Protein AF-A0A3D3WGF0-F1 (afdb_monomer_lite)

Radius of gyration: 14.85 Å; chains: 1; bounding box: 32×28×48 Å

Structure (mmCIF, N/CA/C/O backbone):
data_AF-A0A3D3WGF0-F1
#
_entry.id   AF-A0A3D3WGF0-F1
#
loop_
_atom_site.group_PDB
_atom_site.id
_atom_site.type_symbol
_atom_site.label_atom_id
_atom_site.label_alt_id
_atom_site.label_comp_id
_atom_site.label_a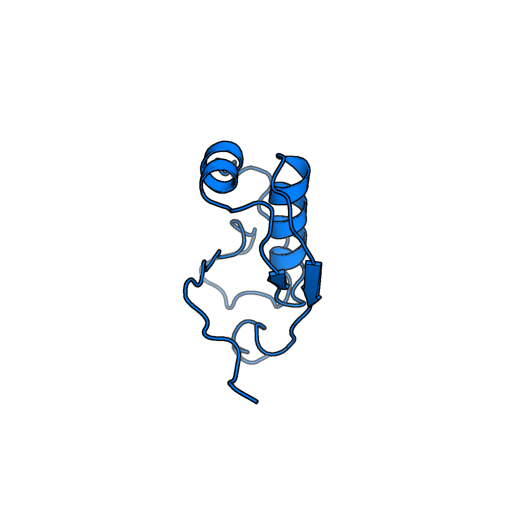sym_id
_atom_site.label_entity_id
_atom_site.label_seq_id
_atom_site.pdbx_PDB_ins_code
_atom_site.Cartn_x
_atom_site.Cartn_y
_atom_site.Cartn_z
_atom_site.occupancy
_atom_site.B_iso_or_equiv
_atom_site.auth_seq_id
_atom_site.auth_comp_id
_atom_site.auth_asym_id
_atom_site.auth_atom_id
_atom_site.pdbx_PDB_model_num
ATOM 1 N N . MET A 1 1 ? -6.694 -15.988 29.177 1.00 50.56 1 MET A N 1
ATOM 2 C CA . MET A 1 1 ? -6.616 -14.871 28.215 1.00 50.56 1 MET A CA 1
ATOM 3 C C . MET A 1 1 ? -7.190 -15.382 26.912 1.00 50.56 1 MET A C 1
ATOM 5 O O . MET A 1 1 ? -6.753 -16.433 26.470 1.00 50.56 1 MET A O 1
ATOM 9 N N . THR A 1 2 ? -8.226 -14.741 26.384 1.00 69.44 2 THR A N 1
ATOM 10 C CA . THR A 1 2 ? -8.774 -15.060 25.060 1.00 69.44 2 THR A CA 1
ATOM 11 C C . THR A 1 2 ? -7.952 -14.319 24.020 1.00 69.44 2 THR A C 1
ATOM 13 O O . THR A 1 2 ? -7.797 -13.102 24.138 1.00 69.44 2 THR A O 1
ATOM 16 N N . ASP A 1 3 ? -7.419 -15.036 23.037 1.00 78.06 3 ASP A N 1
ATOM 17 C CA . ASP A 1 3 ? -6.708 -14.405 21.931 1.00 78.06 3 ASP A CA 1
ATOM 18 C C . ASP A 1 3 ? -7.638 -13.423 21.199 1.00 78.06 3 ASP A C 1
ATOM 20 O O . ASP A 1 3 ? -8.833 -13.704 21.040 1.00 78.06 3 ASP A O 1
ATOM 24 N N . PRO A 1 4 ? -7.134 -12.251 20.774 1.00 73.50 4 PRO A N 1
ATOM 25 C CA . PRO A 1 4 ? -7.933 -11.301 20.017 1.00 73.50 4 PRO A CA 1
ATOM 26 C C . PRO A 1 4 ? -8.411 -11.944 18.711 1.00 73.50 4 PRO A C 1
ATOM 28 O O . PRO A 1 4 ? -7.616 -12.427 17.905 1.00 73.50 4 PRO A O 1
ATOM 31 N N . VAL A 1 5 ? -9.727 -11.936 18.495 1.00 85.00 5 VAL A N 1
ATOM 32 C CA . VAL A 1 5 ? -10.341 -12.476 17.280 1.00 85.00 5 VAL A CA 1
ATOM 33 C C . VAL A 1 5 ? -10.157 -11.474 16.145 1.00 85.00 5 VAL A C 1
ATOM 35 O O . VAL A 1 5 ? -10.657 -10.351 16.205 1.00 85.00 5 VAL A O 1
ATOM 38 N N . VAL A 1 6 ? -9.458 -11.884 15.087 1.00 83.19 6 VAL A N 1
ATOM 39 C CA . VAL A 1 6 ? -9.380 -11.108 13.844 1.00 83.19 6 VAL A CA 1
ATOM 40 C C . VAL A 1 6 ? -10.714 -11.241 13.114 1.00 83.19 6 VAL A C 1
ATOM 42 O O . VAL A 1 6 ? -11.030 -12.295 12.571 1.00 83.19 6 VAL A O 1
ATOM 45 N N . THR A 1 7 ? -11.506 -10.171 13.102 1.00 87.94 7 THR A N 1
ATOM 46 C CA . THR A 1 7 ? -12.834 -10.15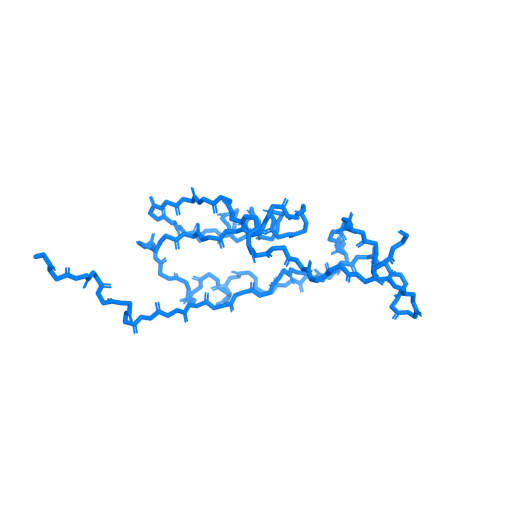5 12.464 1.00 87.94 7 THR A CA 1
ATOM 47 C C . THR A 1 7 ? -12.799 -9.683 11.013 1.00 87.94 7 THR A C 1
ATOM 49 O O . THR A 1 7 ? -13.707 -9.992 10.244 1.00 87.94 7 THR A O 1
ATOM 52 N N . ARG A 1 8 ? -11.756 -8.942 10.615 1.00 91.50 8 ARG A N 1
ATOM 53 C CA . ARG A 1 8 ? -11.588 -8.435 9.250 1.00 91.50 8 ARG A CA 1
ATOM 54 C C . ARG A 1 8 ? -10.115 -8.330 8.872 1.00 91.50 8 ARG A C 1
ATOM 56 O O . ARG A 1 8 ? -9.298 -7.853 9.654 1.00 91.50 8 ARG A O 1
ATOM 63 N N . LEU A 1 9 ? -9.807 -8.724 7.639 1.00 93.56 9 LEU A N 1
ATOM 64 C CA . LEU A 1 9 ? -8.499 -8.577 7.007 1.00 93.56 9 LEU A CA 1
ATOM 65 C C . LEU A 1 9 ? -8.682 -7.883 5.654 1.00 93.56 9 LEU A C 1
ATOM 67 O O . LEU A 1 9 ? -9.517 -8.300 4.854 1.00 93.56 9 LEU A O 1
ATOM 71 N N . ILE A 1 10 ? -7.913 -6.822 5.408 1.00 94.81 10 ILE A N 1
ATOM 72 C CA . ILE A 1 10 ? -7.887 -6.107 4.126 1.00 94.81 10 ILE A CA 1
ATOM 73 C C . ILE A 1 10 ? -6.514 -6.340 3.504 1.00 94.81 10 ILE A C 1
ATOM 75 O O . ILE A 1 10 ? -5.494 -6.033 4.119 1.00 94.81 10 ILE A O 1
ATOM 79 N N . LEU A 1 11 ? -6.494 -6.891 2.293 1.00 95.56 11 LEU A N 1
ATOM 80 C CA . LEU A 1 11 ? -5.269 -7.165 1.550 1.00 95.56 11 LEU A CA 1
ATOM 81 C C . LEU A 1 11 ? -5.130 -6.151 0.419 1.00 95.56 11 LEU A C 1
ATOM 83 O O . LEU A 1 11 ? -6.014 -6.031 -0.427 1.00 95.56 11 LEU A O 1
ATOM 87 N N . ILE A 1 12 ? -4.012 -5.430 0.407 1.00 94.94 12 ILE A N 1
ATOM 88 C CA . ILE A 1 12 ? -3.695 -4.431 -0.612 1.00 94.94 12 ILE A CA 1
ATOM 89 C C . ILE A 1 12 ? -2.399 -4.854 -1.293 1.00 94.94 12 ILE A C 1
ATOM 91 O O . ILE A 1 12 ? -1.353 -4.958 -0.651 1.00 94.94 12 ILE A O 1
ATOM 95 N N . ARG A 1 13 ? -2.458 -5.090 -2.605 1.00 95.19 13 ARG A N 1
ATOM 96 C CA . ARG A 1 13 ? -1.256 -5.286 -3.421 1.00 95.19 13 ARG A CA 1
ATOM 97 C C . ARG A 1 13 ? -0.576 -3.935 -3.651 1.00 95.19 13 ARG A C 1
ATOM 99 O O . ARG A 1 13 ? -1.253 -2.921 -3.794 1.00 95.19 13 ARG A O 1
ATOM 106 N N . HIS A 1 14 ? 0.755 -3.921 -3.711 1.00 94.31 14 HIS A N 1
ATOM 107 C CA . HIS A 1 14 ? 1.493 -2.713 -4.076 1.00 94.31 14 HIS A CA 1
ATOM 108 C C . HIS A 1 14 ? 1.062 -2.185 -5.456 1.00 94.31 14 HIS A C 1
ATOM 110 O O . HIS A 1 14 ? 0.651 -2.953 -6.329 1.00 94.31 14 HIS A O 1
ATOM 116 N N . ALA A 1 15 ? 1.206 -0.877 -5.656 1.00 94.50 15 ALA A N 1
ATOM 117 C CA . ALA A 1 15 ? 0.951 -0.212 -6.925 1.00 94.50 15 ALA A CA 1
ATOM 118 C C . ALA A 1 15 ? 1.835 -0.772 -8.050 1.00 94.50 15 ALA A C 1
ATOM 120 O O . ALA A 1 15 ? 2.849 -1.442 -7.812 1.00 94.50 15 ALA A O 1
ATOM 121 N N . GLN A 1 16 ? 1.432 -0.501 -9.290 1.00 93.50 16 GLN A N 1
ATOM 122 C CA . GLN A 1 16 ? 2.169 -0.927 -10.474 1.00 93.50 16 GLN A CA 1
ATOM 123 C C . GLN A 1 16 ? 3.621 -0.436 -10.430 1.00 93.50 16 GLN A C 1
ATOM 125 O O . GLN A 1 16 ? 3.902 0.690 -10.030 1.00 93.50 16 GLN A O 1
ATOM 130 N N . THR A 1 17 ? 4.539 -1.314 -10.827 1.00 94.06 17 THR A N 1
ATOM 131 C CA . THR A 1 17 ? 5.979 -1.055 -10.869 1.00 94.06 17 THR A CA 1
ATOM 132 C C . THR A 1 17 ? 6.521 -1.122 -12.286 1.00 94.06 17 THR A C 1
ATOM 134 O O . THR A 1 17 ? 6.038 -1.913 -13.107 1.00 94.06 17 THR A O 1
ATOM 137 N N . GLN A 1 18 ? 7.570 -0.339 -12.528 1.00 93.12 18 GLN A N 1
ATOM 138 C CA . GLN A 1 18 ? 8.255 -0.240 -13.809 1.00 93.12 18 GLN A CA 1
ATOM 139 C C . GLN A 1 18 ? 9.363 -1.296 -13.900 1.00 93.12 18 GLN A C 1
ATOM 141 O O . GLN A 1 18 ? 10.389 -1.204 -13.227 1.00 93.12 18 GLN A O 1
ATOM 146 N N . TYR A 1 19 ? 9.130 -2.324 -14.713 1.00 90.56 19 TYR A N 1
ATOM 147 C CA . TYR A 1 19 ? 10.125 -3.306 -15.154 1.00 90.56 19 TYR A CA 1
ATOM 148 C C . TYR A 1 19 ? 9.567 -4.087 -16.354 1.00 90.56 19 TYR A C 1
ATOM 150 O O . TYR A 1 19 ? 8.347 -4.139 -16.540 1.00 90.56 19 TYR A O 1
ATOM 158 N N . ASP A 1 20 ? 10.442 -4.711 -17.144 1.00 88.06 20 ASP A N 1
ATOM 159 C CA . ASP A 1 20 ? 10.039 -5.587 -18.247 1.00 88.06 20 ASP A CA 1
ATOM 160 C C . ASP A 1 20 ? 9.295 -6.824 -17.713 1.00 88.06 20 ASP A C 1
ATOM 162 O O . ASP A 1 20 ? 9.871 -7.671 -17.029 1.00 88.06 20 ASP A O 1
ATOM 166 N N . LYS A 1 21 ? 7.998 -6.930 -18.023 1.00 85.75 21 LYS A N 1
ATOM 167 C CA . LYS A 1 21 ? 7.126 -8.015 -17.542 1.00 85.75 21 LYS A CA 1
ATOM 168 C C . LYS A 1 21 ? 7.434 -9.373 -18.173 1.00 85.75 21 LYS A C 1
ATOM 170 O O . LYS A 1 21 ? 6.894 -10.369 -17.702 1.00 85.75 21 LYS A O 1
ATOM 175 N N . SER A 1 22 ? 8.272 -9.418 -19.209 1.00 88.56 22 SER A N 1
ATOM 176 C CA . SER A 1 22 ? 8.775 -10.666 -19.786 1.00 88.56 22 SER A CA 1
ATOM 177 C C . SER A 1 22 ? 9.951 -11.261 -18.997 1.00 88.56 22 SER A C 1
ATOM 179 O O . SER A 1 22 ? 10.306 -12.419 -19.203 1.00 88.56 22 SER A O 1
ATOM 181 N N . CYS A 1 23 ? 10.520 -10.497 -18.058 1.00 85.62 23 CYS A N 1
ATOM 182 C CA . CYS A 1 23 ? 11.633 -10.905 -17.208 1.00 85.62 23 CYS A CA 1
ATOM 183 C C . CYS A 1 23 ? 11.185 -11.257 -15.781 1.00 85.62 23 CYS A C 1
ATOM 185 O O . CYS A 1 23 ? 10.113 -10.862 -15.311 1.00 85.62 23 CYS A O 1
ATOM 187 N N . VAL A 1 24 ? 12.061 -11.959 -15.052 1.00 85.44 24 VAL A N 1
ATOM 188 C CA . VAL A 1 24 ? 11.913 -12.148 -13.602 1.00 85.44 24 VAL A CA 1
ATOM 189 C C . VAL A 1 24 ? 11.865 -10.770 -12.927 1.00 85.44 24 VAL A C 1
ATOM 191 O O . VAL A 1 24 ? 12.727 -9.932 -13.213 1.00 85.44 24 VAL A O 1
ATOM 194 N N . PRO A 1 25 ? 10.885 -10.501 -12.042 1.00 84.69 25 PRO A N 1
ATOM 195 C CA . PRO A 1 25 ? 10.798 -9.215 -11.373 1.00 84.69 25 PRO A CA 1
ATOM 196 C C . PRO A 1 25 ? 12.076 -8.938 -10.574 1.00 84.69 25 PRO A C 1
ATOM 198 O O . PRO A 1 25 ? 12.495 -9.795 -9.791 1.00 84.69 25 PRO A O 1
ATOM 201 N N . PRO A 1 26 ? 12.684 -7.748 -10.709 1.00 86.06 26 PRO A N 1
ATOM 202 C CA . PRO A 1 26 ? 13.774 -7.365 -9.825 1.00 86.06 26 PRO A CA 1
ATOM 203 C C . PRO A 1 26 ? 13.276 -7.308 -8.372 1.00 86.06 26 PRO A C 1
ATOM 205 O O . PRO A 1 26 ? 12.075 -7.210 -8.106 1.00 86.06 26 PRO A O 1
ATOM 208 N N . GLU A 1 27 ? 14.193 -7.340 -7.404 1.00 84.12 27 GLU A N 1
ATOM 209 C CA . GLU A 1 27 ? 13.803 -7.363 -5.988 1.00 84.12 27 GLU A CA 1
ATOM 210 C C . GLU A 1 27 ? 13.049 -6.088 -5.574 1.00 84.12 27 GLU A C 1
ATOM 212 O O . GLU A 1 27 ? 12.061 -6.159 -4.841 1.00 84.12 27 GLU A O 1
ATOM 217 N N . ASN A 1 28 ? 13.472 -4.919 -6.071 1.00 87.31 28 ASN A N 1
ATOM 218 C CA . ASN A 1 28 ? 12.900 -3.616 -5.720 1.00 87.31 28 ASN A CA 1
ATOM 219 C C . ASN A 1 28 ? 12.729 -2.692 -6.944 1.00 87.31 28 ASN A C 1
ATOM 221 O O . ASN A 1 28 ? 13.386 -1.652 -7.014 1.00 87.31 28 ASN A O 1
ATOM 225 N N . PRO A 1 29 ? 11.844 -3.019 -7.907 1.00 91.56 29 PRO A N 1
ATOM 226 C CA . PRO A 1 29 ? 11.522 -2.091 -8.980 1.00 91.56 29 PRO A CA 1
ATOM 227 C C . PRO A 1 29 ? 10.808 -0.861 -8.404 1.00 91.56 29 PRO A C 1
ATOM 229 O O . PRO A 1 29 ? 10.009 -1.005 -7.465 1.00 91.56 29 PRO A O 1
ATOM 232 N N . PRO A 1 30 ? 11.056 0.336 -8.959 1.00 92.69 30 PRO A N 1
ATOM 233 C CA . PRO A 1 30 ? 10.314 1.532 -8.587 1.00 92.69 30 PRO A CA 1
ATOM 234 C C . PRO A 1 30 ? 8.842 1.414 -9.002 1.00 92.69 30 PRO A C 1
ATOM 236 O O . PRO A 1 30 ? 8.485 0.625 -9.884 1.00 92.69 30 PRO A O 1
ATOM 239 N N . LEU A 1 31 ? 7.980 2.209 -8.361 1.00 94.00 31 LEU A N 1
ATOM 240 C CA . LEU A 1 31 ? 6.610 2.397 -8.834 1.00 94.00 31 LEU A CA 1
ATOM 241 C C . LEU A 1 31 ? 6.621 3.069 -10.212 1.00 94.00 31 LEU A C 1
ATOM 243 O O . LEU A 1 31 ? 7.496 3.881 -10.499 1.00 94.00 31 LEU A O 1
ATOM 24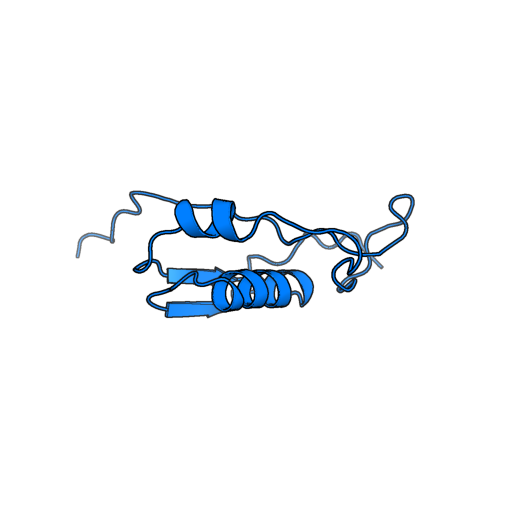7 N N . ASP A 1 32 ? 5.648 2.712 -11.040 1.00 93.19 32 ASP A N 1
ATOM 248 C CA . ASP A 1 32 ? 5.443 3.295 -12.360 1.00 93.19 32 ASP A CA 1
ATOM 249 C C . ASP A 1 32 ? 4.851 4.712 -12.213 1.00 93.19 32 ASP A C 1
ATOM 251 O O . ASP A 1 32 ? 3.746 4.843 -11.677 1.00 93.19 32 ASP A O 1
ATOM 255 N N . PRO A 1 33 ? 5.571 5.779 -12.611 1.00 86.75 33 PRO A N 1
ATOM 256 C CA . PRO A 1 33 ? 5.121 7.154 -12.403 1.00 86.75 33 PRO A CA 1
ATOM 257 C C . PRO A 1 33 ? 3.997 7.574 -13.356 1.00 86.75 33 PRO A C 1
ATOM 259 O O . PRO A 1 33 ? 3.321 8.566 -13.084 1.00 86.75 33 PRO A O 1
ATOM 262 N N . GLU A 1 34 ? 3.799 6.854 -14.463 1.00 88.81 34 GLU A N 1
ATOM 263 C CA . GLU A 1 34 ? 2.789 7.184 -15.475 1.00 88.81 34 GLU A CA 1
ATOM 264 C C . GLU A 1 34 ? 1.425 6.570 -15.140 1.00 88.81 34 GLU A C 1
ATOM 266 O O . GLU A 1 34 ? 0.387 7.024 -15.626 1.00 88.81 34 GLU A O 1
ATOM 271 N N . VAL A 1 35 ? 1.404 5.560 -14.267 1.00 87.12 35 VAL A N 1
ATOM 272 C CA . VAL A 1 35 ? 0.178 4.868 -13.870 1.00 87.12 35 VAL A CA 1
ATOM 273 C C . VAL A 1 35 ? -0.421 5.509 -12.625 1.00 87.12 35 VAL A C 1
ATOM 275 O O . VAL A 1 35 ? 0.031 5.306 -11.497 1.00 87.12 35 VAL A O 1
ATOM 278 N N . GLY A 1 36 ? -1.508 6.249 -12.834 1.00 82.50 36 GLY A N 1
ATOM 279 C CA . GLY A 1 36 ? -2.369 6.721 -11.757 1.00 82.50 36 GLY A CA 1
ATOM 280 C C . GLY A 1 36 ? -3.217 5.587 -11.179 1.00 82.50 36 GLY A C 1
ATOM 281 O O . GLY A 1 36 ? -3.899 4.878 -11.914 1.00 82.50 36 GLY A O 1
ATOM 282 N N . HIS A 1 37 ? -3.212 5.445 -9.853 1.00 86.38 37 HIS A N 1
ATOM 283 C CA . HIS A 1 37 ? -4.184 4.621 -9.125 1.00 86.38 37 HIS A CA 1
ATOM 284 C C . HIS A 1 37 ? -5.223 5.532 -8.477 1.00 86.38 37 HIS A C 1
ATOM 286 O O . HIS A 1 37 ? -4.896 6.641 -8.047 1.00 86.38 37 HIS A O 1
ATOM 292 N N . ASP A 1 38 ? -6.463 5.059 -8.359 1.00 90.44 38 ASP A N 1
ATOM 293 C CA . ASP A 1 38 ? -7.509 5.788 -7.639 1.00 90.44 38 ASP A CA 1
ATOM 294 C C . ASP A 1 38 ? -7.323 5.641 -6.120 1.00 90.44 38 ASP A C 1
ATOM 296 O O . ASP A 1 38 ? -8.008 4.883 -5.426 1.00 90.44 38 ASP A O 1
ATOM 300 N N . TYR A 1 39 ? -6.348 6.379 -5.590 1.00 87.75 39 TYR A N 1
ATOM 301 C CA . TYR A 1 39 ? -6.051 6.395 -4.162 1.00 87.75 39 TYR A CA 1
ATOM 302 C C . TYR A 1 39 ? -7.214 6.937 -3.323 1.00 87.75 39 TYR A C 1
ATOM 304 O O . TYR A 1 39 ? -7.312 6.585 -2.149 1.00 87.75 39 TYR A O 1
ATOM 312 N N . ALA A 1 40 ? -8.105 7.752 -3.897 1.00 86.56 40 ALA A N 1
ATOM 313 C CA . ALA A 1 40 ? -9.269 8.280 -3.193 1.00 86.56 40 ALA A CA 1
ATOM 314 C C . ALA A 1 40 ? -10.317 7.182 -2.954 1.00 86.56 40 ALA A C 1
ATOM 316 O O . ALA A 1 40 ? -10.811 7.036 -1.830 1.00 86.56 40 ALA A O 1
ATOM 317 N N . ALA A 1 41 ? -10.602 6.366 -3.974 1.00 88.69 41 ALA A N 1
ATOM 318 C CA . ALA A 1 41 ? -11.459 5.192 -3.838 1.00 88.69 41 ALA A CA 1
ATOM 319 C C . ALA A 1 41 ? -10.837 4.133 -2.920 1.00 88.69 41 ALA A C 1
ATOM 321 O O . ALA A 1 41 ? -11.526 3.561 -2.080 1.00 88.69 41 ALA A O 1
ATOM 322 N N . MET A 1 42 ? -9.523 3.902 -3.006 1.00 90.94 42 MET A N 1
ATOM 323 C CA . MET A 1 42 ? -8.849 2.995 -2.070 1.00 90.94 42 MET A CA 1
ATOM 324 C C . MET A 1 42 ? -8.955 3.501 -0.629 1.00 90.94 42 MET A C 1
ATOM 326 O O . MET A 1 42 ? -9.301 2.736 0.268 1.00 90.94 42 MET A O 1
ATOM 330 N N . ARG A 1 43 ? -8.717 4.799 -0.400 1.00 90.06 43 ARG A N 1
ATOM 331 C CA . ARG A 1 43 ? -8.835 5.431 0.919 1.00 90.06 43 ARG A CA 1
ATOM 332 C C . ARG A 1 43 ? -10.231 5.270 1.513 1.00 90.06 43 ARG A C 1
ATOM 334 O O . ARG A 1 43 ? -10.337 5.053 2.713 1.00 90.06 43 ARG A O 1
ATOM 341 N N . SER A 1 44 ? -11.300 5.370 0.720 1.00 89.31 44 SER A N 1
ATOM 342 C CA . SER A 1 44 ? -12.670 5.255 1.246 1.00 89.31 44 SER A CA 1
ATOM 343 C C . SER A 1 44 ? -13.006 3.847 1.754 1.00 89.31 44 SER A C 1
ATOM 345 O O . SER A 1 44 ? -13.902 3.695 2.584 1.00 89.31 44 SER A O 1
ATOM 347 N N . ALA A 1 45 ? -12.265 2.830 1.308 1.00 90.12 45 ALA A N 1
ATOM 348 C CA . ALA A 1 45 ? -12.434 1.443 1.727 1.00 90.12 45 ALA A CA 1
ATOM 349 C C . ALA A 1 45 ? -11.593 1.053 2.960 1.00 90.12 45 ALA A C 1
ATOM 351 O O . ALA A 1 45 ? -11.813 -0.025 3.525 1.00 90.12 45 ALA A O 1
ATOM 352 N N . ILE A 1 46 ? -10.637 1.895 3.376 1.00 92.75 46 ILE A N 1
ATOM 353 C CA . ILE A 1 46 ? -9.683 1.602 4.454 1.00 92.75 46 ILE A CA 1
ATOM 354 C C . ILE A 1 46 ? -10.141 2.280 5.756 1.00 92.75 46 ILE A C 1
ATOM 356 O O . ILE A 1 46 ? -10.254 3.504 5.787 1.00 92.75 46 ILE A O 1
ATOM 360 N N . PRO A 1 47 ? -10.388 1.522 6.841 1.00 93.81 47 PRO A N 1
ATOM 361 C CA . PRO A 1 47 ? -10.710 2.103 8.142 1.00 93.81 47 PRO A CA 1
ATOM 362 C C . PRO A 1 47 ? -9.516 2.830 8.777 1.00 93.81 47 PRO A C 1
ATOM 364 O O . PRO A 1 47 ? -8.374 2.380 8.669 1.00 93.81 47 PRO A O 1
ATOM 367 N N . ASP A 1 48 ? -9.799 3.921 9.491 1.00 95.25 48 ASP A N 1
ATOM 368 C CA . ASP A 1 48 ? -8.785 4.804 10.087 1.00 95.25 48 ASP A CA 1
ATOM 369 C C . ASP A 1 48 ? -8.044 4.169 11.289 1.00 95.25 48 ASP A C 1
ATOM 371 O O . ASP A 1 48 ? -6.938 4.592 11.627 1.00 95.25 48 ASP A O 1
ATOM 375 N N . ASP A 1 49 ? -8.633 3.169 11.949 1.00 93.94 49 ASP A N 1
ATOM 376 C CA . ASP A 1 49 ? -8.186 2.594 13.228 1.00 93.94 49 ASP A CA 1
ATOM 377 C C . ASP A 1 49 ? -7.428 1.262 13.089 1.00 93.94 49 ASP A C 1
ATOM 379 O O . ASP A 1 49 ? -7.141 0.581 14.076 1.00 93.94 49 ASP A O 1
ATOM 383 N N . TYR A 1 50 ? -7.070 0.872 11.865 1.00 94.69 50 TYR A N 1
ATOM 384 C CA . TYR A 1 50 ? -6.451 -0.429 11.620 1.00 94.69 50 TYR A CA 1
ATOM 385 C C . TYR A 1 50 ? -4.936 -0.389 11.833 1.00 94.69 50 TYR A C 1
ATOM 387 O O . TYR A 1 50 ? -4.258 0.608 11.567 1.00 94.69 50 TYR A O 1
ATOM 395 N N . ARG A 1 51 ? -4.389 -1.524 12.277 1.00 95.00 51 ARG A N 1
ATOM 396 C CA . ARG A 1 51 ? -2.948 -1.790 12.260 1.00 95.00 51 ARG A CA 1
ATOM 397 C C . ARG A 1 51 ? -2.527 -2.230 10.865 1.00 95.00 51 ARG A C 1
ATOM 399 O O . ARG A 1 51 ? -3.078 -3.182 10.320 1.00 95.00 51 ARG A O 1
ATOM 406 N N . TRP A 1 52 ? -1.518 -1.567 10.320 1.00 97.00 52 TRP A N 1
ATOM 407 C CA . TRP A 1 52 ? -0.965 -1.874 9.009 1.00 97.00 52 TRP A CA 1
ATOM 408 C C . TRP A 1 52 ? 0.286 -2.736 9.167 1.00 97.00 52 TRP A C 1
ATOM 410 O O . TRP A 1 52 ? 1.236 -2.351 9.852 1.00 97.00 52 TRP A O 1
ATOM 420 N N . LEU A 1 53 ? 0.284 -3.898 8.516 1.00 97.56 53 LEU A N 1
ATOM 421 C CA . LEU A 1 53 ? 1.461 -4.745 8.346 1.00 97.56 53 LEU A CA 1
ATOM 422 C C . LEU A 1 53 ? 1.937 -4.600 6.905 1.00 97.56 53 LEU A C 1
ATOM 424 O O . LEU A 1 53 ? 1.173 -4.846 5.973 1.00 97.56 53 LEU A O 1
ATOM 428 N N . ILE A 1 54 ? 3.178 -4.160 6.723 1.00 97.88 54 ILE A N 1
ATOM 429 C CA . ILE A 1 54 ? 3.696 -3.788 5.408 1.00 97.88 54 ILE A CA 1
ATOM 430 C C . ILE A 1 54 ? 4.948 -4.606 5.113 1.00 97.88 54 ILE A C 1
ATOM 432 O O . ILE A 1 54 ? 5.864 -4.688 5.927 1.00 97.88 54 ILE A O 1
ATOM 436 N N . SER A 1 55 ? 5.006 -5.189 3.920 1.00 97.38 55 SER A N 1
ATOM 437 C CA . SER A 1 55 ? 6.222 -5.821 3.404 1.00 97.38 55 SER A CA 1
ATOM 438 C C . SER A 1 55 ? 7.406 -4.841 3.435 1.00 97.38 55 SER A C 1
ATOM 440 O O . SER A 1 55 ? 7.223 -3.668 3.090 1.00 97.38 55 SER A O 1
ATOM 442 N N . PRO A 1 56 ? 8.631 -5.278 3.779 1.00 95.44 56 PRO A N 1
ATOM 443 C CA . PRO A 1 56 ? 9.808 -4.404 3.796 1.00 95.44 56 PRO A CA 1
ATOM 444 C C . PRO A 1 56 ? 10.228 -3.932 2.391 1.00 95.44 56 PRO A C 1
ATOM 446 O O . PRO A 1 56 ? 11.033 -3.011 2.269 1.00 95.44 56 PRO A O 1
ATOM 449 N N . LEU A 1 57 ? 9.688 -4.532 1.322 1.00 94.62 57 LEU A N 1
ATOM 450 C CA . LEU A 1 57 ? 10.018 -4.177 -0.060 1.00 94.62 57 LEU A CA 1
ATOM 451 C C . LEU A 1 57 ? 9.596 -2.740 -0.386 1.00 94.62 57 LEU A C 1
ATOM 453 O O . LEU A 1 57 ? 8.475 -2.313 -0.089 1.00 94.62 57 LEU A O 1
ATOM 457 N N . LYS A 1 58 ? 10.481 -1.997 -1.061 1.00 94.62 58 LYS A N 1
ATOM 458 C CA . LYS A 1 58 ? 10.335 -0.547 -1.265 1.00 94.62 58 LYS A CA 1
ATOM 459 C C . LYS A 1 58 ? 9.024 -0.170 -1.964 1.00 94.62 58 LYS A C 1
ATOM 461 O O . LYS A 1 58 ? 8.362 0.771 -1.536 1.00 94.62 58 LYS A O 1
ATOM 466 N N . ARG A 1 59 ? 8.594 -0.944 -2.964 1.00 94.94 59 ARG A N 1
ATOM 467 C CA . ARG A 1 59 ? 7.315 -0.741 -3.673 1.00 94.94 59 ARG A CA 1
ATOM 468 C C . ARG A 1 59 ? 6.084 -0.802 -2.758 1.00 94.94 59 ARG A C 1
ATOM 470 O O . ARG A 1 59 ? 5.133 -0.046 -2.950 1.00 94.94 59 ARG A O 1
ATOM 477 N N . CYS A 1 60 ? 6.104 -1.656 -1.735 1.00 96.31 60 CYS A N 1
ATOM 478 C CA . CYS A 1 60 ? 5.018 -1.771 -0.759 1.00 96.31 60 CYS A CA 1
ATOM 479 C C . CYS A 1 60 ? 5.010 -0.560 0.182 1.00 96.31 60 CYS A C 1
ATOM 481 O O . CYS A 1 60 ? 3.960 0.034 0.421 1.00 96.31 60 CYS A O 1
ATOM 483 N N . GLN A 1 61 ? 6.194 -0.140 0.634 1.00 96.25 61 GLN A N 1
ATOM 484 C CA . GLN A 1 61 ? 6.376 1.056 1.460 1.00 96.25 61 GLN A CA 1
ATOM 485 C C . GLN A 1 61 ? 5.936 2.329 0.724 1.00 96.25 61 GLN A C 1
ATOM 487 O O . GLN A 1 61 ? 5.229 3.162 1.284 1.00 96.25 61 GLN A O 1
ATOM 492 N N . ASP A 1 62 ? 6.307 2.469 -0.548 1.00 95.44 62 ASP A N 1
ATOM 493 C CA . ASP A 1 62 ? 5.921 3.616 -1.372 1.00 95.44 62 ASP A CA 1
ATOM 494 C C . ASP A 1 62 ? 4.407 3.638 -1.637 1.00 95.44 62 ASP A C 1
ATOM 496 O O . ASP A 1 62 ? 3.788 4.697 -1.553 1.00 95.44 62 ASP A O 1
ATOM 500 N N . THR A 1 63 ? 3.778 2.476 -1.849 1.00 95.69 63 THR A N 1
ATOM 501 C CA . THR A 1 63 ? 2.311 2.383 -1.987 1.00 95.69 63 THR A CA 1
ATOM 502 C C . THR A 1 63 ? 1.599 2.829 -0.709 1.00 95.69 63 THR A C 1
ATOM 504 O O . THR A 1 63 ? 0.656 3.617 -0.773 1.00 95.69 63 THR A O 1
ATOM 507 N N . ALA A 1 64 ? 2.068 2.381 0.459 1.00 96.06 64 ALA A N 1
ATOM 508 C CA . ALA A 1 64 ? 1.508 2.802 1.740 1.00 96.06 64 ALA A CA 1
ATOM 509 C C . ALA A 1 64 ? 1.662 4.315 1.963 1.00 96.06 64 ALA A C 1
ATOM 511 O O . ALA A 1 64 ? 0.705 4.979 2.358 1.00 96.06 64 ALA A O 1
ATOM 512 N N . ARG A 1 65 ? 2.827 4.888 1.626 1.00 95.38 65 ARG A N 1
ATOM 513 C CA . ARG A 1 65 ? 3.046 6.344 1.666 1.00 95.38 65 ARG A CA 1
ATOM 514 C C . ARG A 1 65 ? 2.077 7.097 0.761 1.00 95.38 65 ARG A C 1
ATOM 516 O O . ARG A 1 65 ? 1.581 8.142 1.168 1.00 95.38 65 ARG A O 1
ATOM 523 N N . LEU A 1 66 ? 1.798 6.589 -0.440 1.00 94.38 66 LEU A N 1
ATOM 524 C CA . LEU A 1 66 ? 0.837 7.211 -1.353 1.00 94.38 66 LEU A CA 1
ATOM 525 C C . LEU A 1 66 ? -0.587 7.163 -0.794 1.00 94.38 66 LEU A C 1
ATOM 527 O O . LEU A 1 66 ? -1.278 8.176 -0.855 1.00 94.38 66 LEU A O 1
ATOM 531 N N . LEU A 1 67 ? -1.009 6.056 -0.180 1.00 95.12 67 LEU A N 1
ATOM 532 C CA . LEU A 1 67 ? -2.310 5.982 0.496 1.00 95.12 67 LEU A CA 1
ATOM 533 C C . LEU A 1 67 ? -2.417 7.004 1.636 1.00 95.12 67 LEU A C 1
ATOM 535 O O . LEU A 1 67 ? -3.395 7.745 1.704 1.00 95.12 67 LEU A O 1
ATOM 539 N N . ILE A 1 68 ? -1.389 7.098 2.484 1.00 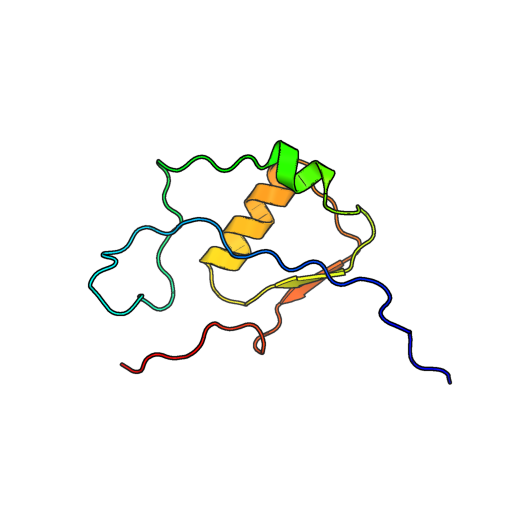94.94 68 ILE A N 1
ATOM 540 C CA . ILE A 1 68 ? -1.342 8.058 3.599 1.00 94.94 68 ILE A CA 1
ATOM 541 C C . ILE A 1 68 ? -1.349 9.501 3.079 1.00 94.94 68 ILE A C 1
ATOM 543 O O . ILE A 1 68 ? -2.119 10.332 3.555 1.00 94.94 68 ILE A O 1
ATOM 547 N N . LYS A 1 69 ? -0.547 9.799 2.047 1.00 94.31 69 LYS A N 1
ATOM 548 C CA . LYS A 1 69 ? -0.514 11.115 1.388 1.00 94.31 69 LYS A CA 1
ATOM 549 C C . LYS A 1 69 ? -1.882 11.506 0.815 1.00 94.31 69 LYS A C 1
ATOM 551 O O . LYS A 1 69 ? -2.204 12.688 0.785 1.00 94.31 69 LYS A O 1
ATOM 556 N N . ASN A 1 70 ? -2.680 10.526 0.393 1.00 93.81 70 ASN A N 1
ATOM 557 C CA . ASN A 1 70 ? -4.045 10.710 -0.105 1.00 93.81 70 ASN A CA 1
ATOM 558 C C . ASN A 1 70 ? -5.123 10.561 0.991 1.00 93.81 70 ASN A C 1
ATOM 560 O O . ASN A 1 70 ? -6.306 10.413 0.687 1.00 93.81 70 ASN A O 1
ATOM 564 N N . GLY A 1 71 ? -4.742 10.632 2.270 1.00 94.38 71 GLY A N 1
ATOM 565 C CA . GLY A 1 71 ? -5.674 10.773 3.390 1.00 94.38 71 GLY A CA 1
ATOM 566 C C . GLY A 1 71 ? -6.121 9.471 4.054 1.00 94.38 71 GLY A C 1
ATOM 567 O O . GLY A 1 71 ? -7.043 9.511 4.871 1.00 94.38 71 GLY A O 1
ATOM 568 N N . ALA A 1 72 ? -5.507 8.329 3.733 1.00 95.50 72 ALA A N 1
ATOM 569 C CA . ALA A 1 72 ? -5.676 7.127 4.545 1.00 95.50 72 ALA A CA 1
ATOM 570 C C . ALA A 1 72 ? -5.026 7.331 5.923 1.00 95.50 72 ALA A C 1
ATOM 572 O O . ALA A 1 72 ? -3.938 7.903 6.025 1.00 95.50 72 ALA A O 1
ATOM 573 N N . LYS A 1 73 ? -5.681 6.849 6.980 1.00 95.44 73 LYS A N 1
ATOM 574 C CA . LYS A 1 73 ? -5.139 6.856 8.343 1.00 95.44 73 LYS A CA 1
ATOM 575 C C . LYS A 1 73 ? -4.916 5.434 8.839 1.00 95.44 73 LYS A C 1
ATOM 577 O O . LYS A 1 73 ? -5.384 4.465 8.245 1.00 95.44 73 LYS A O 1
ATOM 582 N N . LEU A 1 74 ? -4.150 5.333 9.915 1.00 94.62 74 LEU A N 1
ATOM 583 C CA . LEU A 1 74 ? -3.796 4.080 10.553 1.00 94.62 74 LEU A CA 1
ATOM 584 C C . LEU A 1 74 ? -3.607 4.302 12.051 1.00 94.62 74 LEU A C 1
ATOM 586 O O . LEU A 1 74 ? -3.100 5.345 12.467 1.00 94.62 74 LEU A O 1
ATOM 590 N N . ALA A 1 75 ? -3.947 3.296 12.853 1.00 95.38 75 ALA A N 1
ATOM 591 C CA . ALA A 1 75 ? -3.660 3.317 14.285 1.00 95.38 75 ALA A CA 1
ATOM 592 C C . ALA A 1 75 ? -2.183 3.013 14.570 1.00 95.38 75 ALA A C 1
ATOM 594 O O . ALA A 1 75 ? -1.587 3.562 15.493 1.00 95.38 75 ALA A O 1
ATOM 595 N N . SER A 1 76 ? -1.584 2.110 13.791 1.00 95.62 76 SER A N 1
ATOM 596 C CA . SER A 1 76 ? -0.170 1.745 13.909 1.00 95.62 76 SER A CA 1
ATOM 597 C C . SER A 1 76 ? 0.356 1.130 12.617 1.00 95.62 76 SER A C 1
ATOM 599 O O . SER A 1 76 ? -0.405 0.564 11.833 1.00 95.62 76 SER A O 1
ATOM 601 N N . GLN A 1 77 ? 1.668 1.234 12.407 1.00 95.69 77 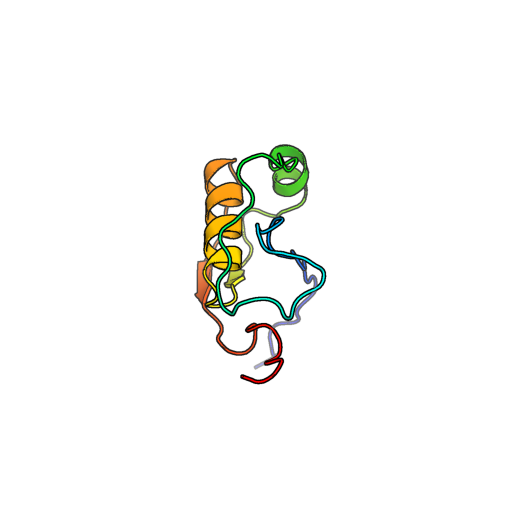GLN A N 1
ATOM 602 C CA . GLN A 1 77 ? 2.378 0.638 11.279 1.00 95.69 77 GLN A CA 1
ATOM 603 C C . GLN A 1 77 ? 3.503 -0.250 11.792 1.00 95.69 77 GLN A C 1
ATOM 605 O O . GLN A 1 77 ? 4.253 0.142 12.684 1.00 95.69 77 GLN A O 1
ATOM 610 N N . GLN A 1 78 ? 3.658 -1.415 11.173 1.00 96.56 78 GLN A N 1
ATOM 611 C CA . GLN A 1 78 ? 4.815 -2.275 11.359 1.00 96.56 78 GLN A CA 1
ATOM 612 C C . GLN A 1 78 ? 5.262 -2.875 10.024 1.00 96.56 78 GLN A C 1
ATOM 614 O O . GLN A 1 78 ? 4.440 -3.315 9.220 1.00 96.56 78 GLN A O 1
ATOM 619 N N . ASN A 1 79 ? 6.579 -2.946 9.830 1.00 96.56 79 ASN A N 1
ATOM 620 C CA . ASN A 1 79 ? 7.159 -3.751 8.764 1.00 96.56 79 ASN A CA 1
ATOM 621 C C . ASN A 1 79 ? 7.205 -5.222 9.186 1.00 96.56 79 ASN A C 1
ATOM 623 O O . ASN A 1 79 ? 7.583 -5.531 10.318 1.00 96.56 79 ASN A O 1
ATOM 627 N N . ASP A 1 80 ? 6.823 -6.118 8.283 1.00 96.81 80 ASP A N 1
ATOM 628 C CA . ASP A 1 80 ? 6.794 -7.557 8.537 1.00 96.81 80 ASP A CA 1
ATOM 629 C C . ASP A 1 80 ? 7.508 -8.308 7.410 1.00 96.81 80 ASP A C 1
ATOM 631 O O . ASP A 1 80 ? 7.013 -8.394 6.283 1.00 96.81 80 ASP A O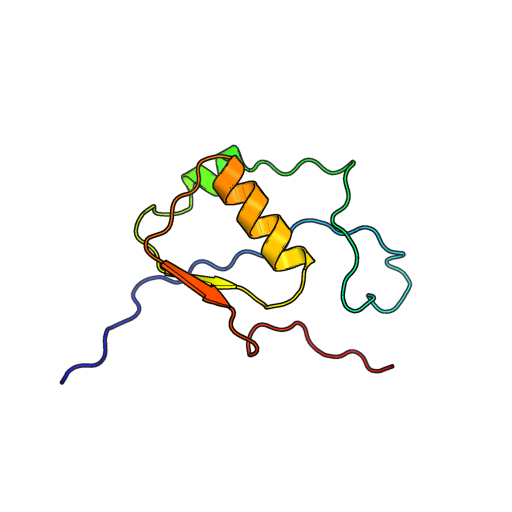 1
ATOM 635 N N . ASP A 1 81 ? 8.686 -8.855 7.717 1.00 95.25 81 ASP A N 1
ATOM 636 C CA . ASP A 1 81 ? 9.536 -9.563 6.753 1.00 95.25 81 ASP A CA 1
ATOM 637 C C . ASP A 1 81 ? 8.873 -10.820 6.180 1.00 95.25 81 ASP A C 1
ATOM 639 O O . ASP A 1 81 ? 9.216 -11.254 5.080 1.00 95.25 81 ASP A O 1
ATOM 643 N N . ARG A 1 82 ? 7.871 -11.374 6.873 1.00 95.19 82 ARG A N 1
ATOM 644 C CA . ARG A 1 82 ? 7.096 -12.527 6.395 1.00 95.19 82 ARG A CA 1
ATOM 645 C C . ARG A 1 82 ? 6.175 -12.167 5.227 1.00 95.19 82 ARG A C 1
ATOM 647 O O . ARG A 1 82 ? 5.681 -13.064 4.557 1.00 95.19 82 ARG A O 1
ATOM 654 N N . LEU A 1 83 ? 5.950 -10.872 4.977 1.00 96.25 83 LEU A N 1
ATOM 655 C CA . LEU A 1 83 ? 5.173 -10.355 3.845 1.00 96.25 83 LEU A CA 1
ATOM 656 C C . LEU A 1 83 ? 6.045 -10.034 2.620 1.00 96.25 83 LEU A C 1
ATOM 658 O O . LEU A 1 83 ? 5.589 -9.356 1.693 1.00 96.25 83 LEU A O 1
ATOM 662 N N . ARG A 1 84 ? 7.325 -10.426 2.604 1.00 94.06 84 ARG A N 1
ATOM 663 C CA . ARG A 1 84 ? 8.147 -10.318 1.392 1.00 94.06 84 ARG A CA 1
ATOM 664 C C . ARG A 1 84 ? 7.541 -11.170 0.280 1.00 94.06 84 ARG A C 1
ATOM 666 O O . ARG A 1 84 ? 7.025 -12.255 0.522 1.00 94.06 84 ARG A O 1
ATOM 673 N N . GLU A 1 85 ? 7.609 -10.640 -0.936 1.00 90.38 85 GLU A N 1
ATOM 674 C CA . GLU A 1 85 ? 7.299 -11.410 -2.139 1.00 90.38 85 GLU A CA 1
ATOM 675 C C . GLU A 1 85 ? 8.198 -12.647 -2.211 1.00 90.38 85 GLU A C 1
ATOM 677 O O . GLU A 1 85 ? 9.325 -12.627 -1.701 1.00 90.38 85 GLU A O 1
ATOM 682 N N . GLN A 1 86 ? 7.708 -13.703 -2.858 1.00 89.44 86 GLN A N 1
ATOM 683 C CA . GLN A 1 86 ? 8.508 -14.901 -3.068 1.00 89.44 86 GLN A CA 1
ATOM 684 C C . GLN A 1 86 ? 9.836 -14.570 -3.765 1.00 89.44 86 GLN A C 1
ATOM 686 O O . GLN A 1 86 ? 9.908 -13.709 -4.646 1.00 89.44 86 GLN A O 1
ATOM 691 N N . SER A 1 87 ? 10.897 -15.271 -3.366 1.00 86.75 87 SER A N 1
ATOM 692 C CA . SER A 1 87 ? 12.159 -15.228 -4.097 1.00 86.75 87 SER A CA 1
ATOM 693 C C . SER A 1 87 ? 12.022 -16.066 -5.360 1.00 86.75 87 SER A C 1
ATOM 695 O O . SER A 1 87 ? 11.683 -17.245 -5.289 1.00 86.75 87 SER A O 1
ATOM 697 N N . TYR A 1 88 ? 12.306 -15.461 -6.508 1.00 85.00 88 TYR A N 1
ATOM 698 C CA . TYR A 1 88 ? 12.296 -16.143 -7.804 1.00 85.00 88 TYR A CA 1
ATOM 699 C C . TYR A 1 88 ? 13.668 -16.722 -8.183 1.00 85.00 88 TYR A C 1
ATOM 701 O O . TYR A 1 88 ? 13.812 -17.275 -9.270 1.00 85.00 88 TYR A O 1
ATOM 709 N N . GLY A 1 89 ? 14.654 -16.617 -7.283 1.00 77.56 89 GLY A N 1
ATOM 710 C CA . GLY A 1 89 ? 16.041 -16.994 -7.536 1.00 77.56 89 GLY A CA 1
ATOM 711 C C . GLY A 1 89 ? 16.781 -15.952 -8.376 1.00 77.56 89 GLY A C 1
ATOM 712 O O . GLY A 1 89 ? 16.252 -15.442 -9.363 1.00 77.56 89 GLY A O 1
ATOM 713 N N . GLN A 1 90 ? 18.002 -15.634 -7.947 1.00 58.62 90 GLN A N 1
ATOM 714 C CA . GLN A 1 90 ? 19.075 -15.033 -8.740 1.00 58.62 90 GLN A CA 1
ATOM 715 C C . GLN A 1 90 ? 20.399 -15.612 -8.259 1.00 58.62 90 GLN A C 1
ATOM 717 O O . GLN A 1 90 ? 20.523 -15.806 -7.026 1.00 58.62 90 GLN A O 1
#

pLDDT: mean 90.59, std 7.66, range [50.56, 97.88]

Foldseek 3Di:
DDDDDDPDDDDDDFAAFDDDPVDDDDQAGHHDPVDDDPLVVVLVVADQEAEAEFEPHPSRVVRVVVNVVNPRHYNYYDYDPVPRDDDPDD

Secondary structure (DSSP, 8-state):
-PPPP-------PPPPB-S-TTSPPPSSPPB-SS----HHHHHHHS-TTPEEEE-SSHHHHHHHHHHHHTT---SEEEE-GGGPPPP---

Sequence (90 aa):
MTDPVVTRLILIRHAQTQYDKSCVPPENPPLDPEVGHDYAAMRSAIPDDYRWLISPLKRCQDTARLLIKNGAKLASQQNDDRLREQSYGQ